Protein AF-A0A0R1RIC4-F1 (afdb_monomer_lite)

pLDDT: mean 88.85, std 14.65, range [32.56, 98.56]

Foldseek 3Di:
DDPPDDDPPPPQPDWDQDPNDTDSDPQLVVCCVQADVVAADPVQKDAQDKAWLADWDWDPPDPVDPTDIDDTDIDTARMFGADPVRATQAGEHEFCALDPVTDDPVNLVVQLSCCVVRVDGYWYWYDDDQKIFIAGGNDPQGAPRPDDPVVQVVCVVVVHDGTHHTDIGRYDPDRNCSSGND

Structure (mmCIF, N/CA/C/O backbone):
data_AF-A0A0R1RIC4-F1
#
_entry.id   AF-A0A0R1RIC4-F1
#
loop_
_atom_site.group_PDB
_atom_site.id
_atom_site.type_symbol
_atom_site.label_atom_id
_atom_site.label_alt_id
_atom_site.label_comp_id
_atom_site.label_asym_id
_atom_site.label_entity_id
_atom_site.label_seq_id
_atom_site.pdbx_PDB_ins_code
_atom_site.Cartn_x
_atom_site.Cartn_y
_atom_site.Cartn_z
_atom_site.occupancy
_atom_site.B_iso_or_equiv
_atom_site.auth_seq_id
_atom_site.auth_comp_id
_atom_site.auth_asym_id
_atom_site.auth_atom_id
_atom_site.pdbx_PDB_model_num
ATOM 1 N N . MET A 1 1 ? 22.381 38.570 -16.071 1.00 33.91 1 MET A N 1
ATOM 2 C CA . MET A 1 1 ? 20.910 38.448 -15.961 1.00 33.91 1 MET A CA 1
ATOM 3 C C . MET A 1 1 ? 20.593 37.028 -15.511 1.00 33.91 1 MET A C 1
ATOM 5 O O . MET A 1 1 ? 20.686 36.121 -16.323 1.00 33.91 1 MET A O 1
ATOM 9 N N . ASN A 1 2 ? 20.304 36.818 -14.223 1.00 32.56 2 ASN A N 1
ATOM 10 C CA . ASN A 1 2 ? 19.937 35.499 -13.695 1.00 32.56 2 ASN A CA 1
ATOM 11 C C . ASN A 1 2 ? 18.415 35.355 -13.725 1.00 32.56 2 ASN A C 1
ATOM 13 O O . ASN A 1 2 ? 17.723 35.937 -12.893 1.00 32.56 2 ASN A O 1
ATOM 17 N N . MET A 1 3 ? 17.896 34.587 -14.683 1.00 36.91 3 MET A N 1
ATOM 18 C CA . MET A 1 3 ? 16.514 34.113 -14.641 1.00 36.91 3 MET A CA 1
ATOM 19 C C . MET A 1 3 ? 16.456 32.864 -13.758 1.00 36.91 3 MET A C 1
ATOM 21 O O . MET A 1 3 ? 16.641 31.747 -14.232 1.00 36.91 3 MET A O 1
ATOM 25 N N . ASN A 1 4 ? 16.215 33.058 -12.460 1.00 40.06 4 ASN A N 1
ATOM 26 C CA . ASN A 1 4 ? 15.750 31.973 -11.601 1.00 40.06 4 ASN A CA 1
ATOM 27 C C . ASN A 1 4 ? 14.296 31.674 -11.976 1.00 40.06 4 ASN A C 1
ATOM 29 O O . ASN A 1 4 ? 13.373 32.363 -11.544 1.00 40.06 4 ASN A O 1
ATOM 33 N N . SER A 1 5 ? 14.104 30.652 -12.804 1.00 36.72 5 SER A N 1
ATOM 34 C CA . SER A 1 5 ? 12.801 30.027 -13.014 1.00 36.72 5 SER A CA 1
ATOM 35 C C . SER A 1 5 ? 12.224 29.603 -11.656 1.00 36.72 5 SER A C 1
ATOM 37 O O . SER A 1 5 ? 12.959 29.027 -10.849 1.00 36.72 5 SER A O 1
ATOM 39 N N . PRO A 1 6 ? 10.939 29.858 -11.362 1.00 38.34 6 PRO A N 1
ATOM 40 C CA . PRO A 1 6 ? 10.354 29.474 -10.087 1.00 38.34 6 PRO A CA 1
ATOM 41 C C . PRO A 1 6 ? 10.296 27.946 -9.995 1.00 38.34 6 PRO A C 1
ATOM 43 O O . PRO A 1 6 ? 9.499 27.290 -10.667 1.00 38.34 6 PRO A O 1
ATOM 46 N N . THR A 1 7 ? 11.169 27.371 -9.168 1.00 44.88 7 THR A N 1
ATOM 47 C CA . THR A 1 7 ? 11.115 25.962 -8.780 1.00 44.88 7 THR A CA 1
ATOM 48 C C . THR A 1 7 ? 9.741 25.696 -8.182 1.00 44.88 7 THR A C 1
ATOM 50 O O . THR A 1 7 ? 9.309 26.418 -7.282 1.00 44.88 7 THR A O 1
ATOM 53 N N . ALA A 1 8 ? 9.044 24.686 -8.707 1.00 39.78 8 ALA A N 1
ATOM 54 C CA . ALA A 1 8 ? 7.732 24.268 -8.236 1.00 39.78 8 ALA A CA 1
ATOM 55 C C . ALA A 1 8 ? 7.691 24.265 -6.700 1.00 39.78 8 ALA A C 1
ATOM 57 O O . ALA A 1 8 ? 8.491 23.578 -6.062 1.00 39.78 8 ALA A O 1
ATOM 58 N N . LEU A 1 9 ? 6.782 25.059 -6.119 1.00 36.66 9 LEU A N 1
ATOM 59 C CA . LEU A 1 9 ? 6.546 25.108 -4.679 1.00 36.66 9 LEU A CA 1
ATOM 60 C C . LEU A 1 9 ? 6.491 23.673 -4.134 1.00 36.66 9 LEU A C 1
ATOM 62 O O . LEU A 1 9 ? 5.644 22.881 -4.559 1.00 36.66 9 LEU A O 1
ATOM 66 N N . ASN A 1 10 ? 7.386 23.349 -3.200 1.00 41.88 10 ASN A N 1
ATOM 67 C CA . ASN A 1 10 ? 7.408 22.076 -2.489 1.00 41.88 10 ASN A CA 1
ATOM 68 C C . ASN A 1 10 ? 6.068 21.868 -1.763 1.00 41.88 10 ASN A C 1
ATOM 70 O O . ASN A 1 10 ? 5.906 22.242 -0.608 1.00 41.88 10 ASN A O 1
ATOM 74 N N . LYS A 1 11 ? 5.102 21.222 -2.422 1.00 44.56 11 LYS A N 1
ATOM 75 C CA . LYS A 1 11 ? 3.863 20.700 -1.819 1.00 44.56 11 LYS A CA 1
ATOM 76 C C . LYS A 1 11 ? 4.115 19.416 -1.008 1.00 44.56 11 LYS A C 1
ATOM 78 O O . LYS A 1 11 ? 3.240 18.560 -0.913 1.00 44.56 11 LYS A O 1
ATOM 83 N N . ARG A 1 12 ? 5.315 19.232 -0.454 1.00 56.72 12 ARG A N 1
ATOM 84 C CA . ARG A 1 12 ? 5.588 18.117 0.459 1.00 56.72 12 ARG A CA 1
ATOM 85 C C . ARG A 1 12 ? 5.196 18.570 1.857 1.00 56.72 12 ARG A C 1
ATOM 87 O O . ARG A 1 12 ? 5.715 19.569 2.346 1.00 56.72 12 ARG A O 1
ATOM 94 N N . GLY A 1 13 ? 4.226 17.877 2.453 1.00 64.88 13 GLY A N 1
ATOM 95 C CA . GLY A 1 13 ? 3.856 18.090 3.849 1.00 64.88 13 GLY A CA 1
ATOM 96 C C . GLY A 1 13 ? 5.070 17.920 4.763 1.00 64.88 13 GLY A C 1
ATOM 97 O O . GLY A 1 13 ? 6.078 17.324 4.379 1.00 64.88 13 GLY A O 1
ATOM 98 N N . LYS A 1 14 ? 4.989 18.470 5.976 1.00 81.88 14 LYS A N 1
ATOM 99 C CA . LYS A 1 14 ? 6.038 18.292 6.981 1.00 81.88 14 LYS A CA 1
ATOM 100 C C . LYS A 1 14 ? 6.159 16.799 7.301 1.00 81.88 14 LYS A C 1
ATOM 102 O O . LYS A 1 14 ? 5.193 16.210 7.782 1.00 81.88 14 LYS A O 1
ATOM 107 N N . LYS A 1 15 ? 7.333 16.220 7.041 1.00 88.81 15 LYS A N 1
ATOM 108 C CA . LYS A 1 15 ? 7.658 14.857 7.468 1.00 88.81 15 LYS A CA 1
ATOM 109 C C . LYS A 1 15 ? 7.553 14.741 8.984 1.00 88.81 15 LYS A C 1
ATOM 111 O O . LYS A 1 15 ? 7.879 15.685 9.709 1.00 88.81 15 LYS A O 1
ATOM 116 N N . ILE A 1 16 ? 7.095 13.590 9.453 1.00 93.94 16 ILE A N 1
ATOM 117 C CA . ILE A 1 16 ? 7.008 13.286 10.882 1.00 93.94 16 ILE A CA 1
ATOM 118 C C . ILE A 1 16 ? 8.144 12.322 11.208 1.00 93.94 16 ILE A C 1
ATOM 120 O O . ILE A 1 16 ? 8.315 11.331 10.510 1.00 93.94 16 ILE A O 1
ATOM 124 N N . HIS A 1 17 ? 8.907 12.597 12.262 1.00 94.31 17 HIS A N 1
ATOM 125 C CA . HIS A 1 17 ? 9.980 11.715 12.721 1.00 94.31 17 HIS A CA 1
ATOM 126 C C . HIS A 1 17 ? 9.501 10.964 13.962 1.00 94.31 17 HIS A C 1
ATOM 128 O O . HIS A 1 17 ? 9.254 11.579 15.002 1.00 94.31 17 HIS A O 1
ATOM 134 N N . LYS A 1 18 ? 9.317 9.644 13.853 1.00 94.69 18 LYS A N 1
ATOM 135 C CA . LYS A 1 18 ? 8.870 8.789 14.966 1.00 94.69 18 LYS A CA 1
ATOM 136 C C . LYS A 1 18 ? 9.295 7.343 14.725 1.00 94.69 18 LYS A C 1
ATOM 138 O O . LYS A 1 18 ? 9.351 6.916 13.579 1.00 94.69 18 LYS A O 1
ATOM 143 N N . TRP A 1 19 ? 9.581 6.594 15.793 1.00 90.62 19 TRP A N 1
ATOM 144 C CA . TRP A 1 19 ? 10.039 5.193 15.717 1.00 90.62 19 TRP A CA 1
ATOM 145 C C . TRP A 1 19 ? 11.327 4.994 14.903 1.00 90.62 19 TRP A C 1
ATOM 147 O O . TRP A 1 19 ? 11.528 3.947 14.300 1.00 90.62 19 TRP A O 1
ATOM 157 N N . GLY A 1 20 ? 12.192 6.013 14.865 1.00 90.81 20 GLY A N 1
ATOM 158 C CA . GLY A 1 20 ? 13.416 5.989 14.058 1.00 90.81 20 GLY A CA 1
ATOM 159 C C . GLY A 1 20 ? 13.179 6.069 12.546 1.00 90.81 20 GLY A C 1
ATOM 160 O O . GLY A 1 20 ? 14.118 5.832 11.797 1.00 90.81 20 GLY A O 1
ATOM 161 N N . GLN A 1 21 ? 11.958 6.400 12.108 1.00 90.94 21 GLN A N 1
ATOM 162 C CA . GLN A 1 21 ? 11.571 6.494 10.701 1.00 90.94 21 GLN A CA 1
ATOM 163 C C . GLN A 1 21 ? 10.999 7.874 10.349 1.00 90.94 21 GLN A C 1
ATOM 165 O O . GLN A 1 21 ? 10.464 8.593 11.205 1.00 90.94 21 GLN A O 1
ATOM 170 N N . ASP A 1 22 ? 11.097 8.205 9.062 1.00 93.50 22 ASP A N 1
ATOM 171 C CA . ASP A 1 22 ? 10.462 9.361 8.433 1.00 93.50 22 ASP A CA 1
ATOM 172 C C . ASP A 1 22 ? 9.115 8.955 7.844 1.00 93.50 22 ASP A C 1
ATOM 174 O O . ASP A 1 22 ? 9.071 8.136 6.937 1.00 93.50 22 ASP A O 1
ATOM 178 N N . TRP A 1 23 ? 8.034 9.585 8.286 1.00 94.19 23 TRP A N 1
ATOM 179 C CA . TRP A 1 23 ? 6.693 9.355 7.754 1.00 94.19 23 TRP A CA 1
ATOM 180 C C . TRP A 1 23 ? 6.309 10.483 6.799 1.00 94.19 23 TRP A C 1
ATOM 182 O O . TRP A 1 23 ? 6.435 11.666 7.149 1.00 94.19 23 TRP A O 1
ATOM 192 N N . ASP A 1 24 ? 5.795 10.136 5.618 1.00 88.81 24 ASP A N 1
ATOM 193 C CA . ASP A 1 24 ? 5.385 11.118 4.611 1.00 88.81 24 ASP A CA 1
ATOM 194 C C . ASP A 1 24 ? 4.028 11.754 4.959 1.00 88.81 24 ASP A C 1
ATOM 196 O O . ASP A 1 24 ? 3.690 12.839 4.469 1.00 88.81 24 ASP A O 1
ATOM 200 N N . SER A 1 25 ? 3.243 11.123 5.843 1.00 92.81 25 SER A N 1
ATOM 201 C CA . 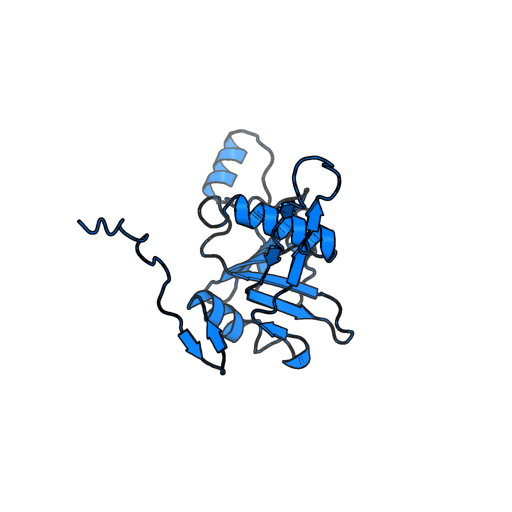SER A 1 25 ? 2.006 11.705 6.369 1.00 92.81 25 SER A CA 1
ATOM 202 C C . SER A 1 25 ? 1.591 11.172 7.745 1.00 92.81 25 SER A C 1
ATOM 204 O O . SER A 1 25 ? 1.933 10.061 8.140 1.00 92.81 25 SER A O 1
ATOM 206 N N . GLN A 1 26 ? 0.741 11.930 8.453 1.00 94.62 26 GLN A N 1
ATOM 207 C CA . GLN A 1 26 ? 0.119 11.460 9.700 1.00 94.62 26 GLN A CA 1
ATOM 208 C C . GLN A 1 26 ? -0.741 10.207 9.485 1.00 94.62 26 GLN A C 1
ATOM 210 O O . GLN A 1 26 ? -0.822 9.369 10.371 1.00 94.62 26 GLN A O 1
ATOM 215 N N . LYS A 1 27 ? -1.377 10.054 8.316 1.00 94.50 27 LYS A N 1
ATOM 216 C CA . LYS A 1 27 ? -2.212 8.877 8.024 1.00 94.50 27 LYS A CA 1
ATOM 217 C C . LYS A 1 27 ? -1.389 7.608 7.894 1.00 94.50 27 LYS A C 1
ATOM 219 O O . LYS A 1 27 ? -1.844 6.544 8.285 1.00 94.50 27 LYS A O 1
ATOM 224 N N . GLU A 1 28 ? -0.199 7.732 7.335 1.00 96.12 28 GLU A N 1
ATOM 225 C CA . GLU A 1 28 ? 0.737 6.629 7.216 1.00 96.12 28 GLU A CA 1
ATOM 226 C C . GLU A 1 28 ? 1.207 6.166 8.601 1.00 96.12 28 GLU A C 1
ATOM 228 O O . GLU A 1 28 ? 1.075 4.989 8.935 1.00 96.12 28 GLU A O 1
ATOM 233 N N . LEU A 1 29 ? 1.609 7.116 9.454 1.00 96.62 29 LEU A N 1
ATOM 234 C CA . LEU A 1 29 ? 1.936 6.841 10.852 1.00 96.62 29 LEU A CA 1
ATOM 235 C C . LEU A 1 29 ? 0.740 6.242 11.613 1.00 96.62 29 LEU A C 1
ATOM 237 O O . LEU A 1 29 ? 0.895 5.271 12.349 1.00 96.62 29 LEU A O 1
ATOM 241 N N . ASP A 1 30 ? -0.466 6.774 11.408 1.00 96.62 30 ASP A N 1
ATOM 242 C CA . ASP A 1 30 ? -1.690 6.241 12.009 1.00 96.62 30 ASP A CA 1
ATOM 243 C C . ASP A 1 30 ? -1.952 4.793 11.572 1.00 96.62 30 ASP A C 1
ATOM 245 O O . ASP A 1 30 ? -2.379 3.979 12.392 1.00 96.62 30 ASP A O 1
ATOM 249 N N . PHE A 1 31 ? -1.707 4.456 10.298 1.00 97.69 31 PHE A N 1
ATOM 250 C CA . PHE A 1 31 ? -1.863 3.087 9.807 1.00 97.69 31 PHE A CA 1
ATOM 251 C C . PHE A 1 31 ? -0.884 2.142 10.503 1.00 97.69 31 PHE A C 1
ATOM 253 O O . PHE A 1 31 ? -1.283 1.091 11.015 1.00 97.69 31 PHE A O 1
ATOM 260 N N . TYR A 1 32 ? 0.379 2.564 10.579 1.00 97.44 32 TYR A N 1
ATOM 261 C CA . TYR A 1 32 ? 1.426 1.834 11.272 1.00 97.44 32 TYR A CA 1
ATOM 262 C C . TYR A 1 32 ? 1.064 1.575 12.738 1.00 97.44 32 TYR A C 1
ATOM 264 O O . TYR A 1 32 ? 0.997 0.423 13.159 1.00 97.44 32 TYR A O 1
ATOM 272 N N . GLU A 1 33 ? 0.765 2.619 13.513 1.00 96.50 33 GLU A N 1
ATOM 273 C CA . GLU A 1 33 ? 0.560 2.504 14.963 1.00 96.50 33 GLU A CA 1
ATOM 274 C C . GLU A 1 33 ? -0.725 1.762 15.340 1.00 96.50 33 GLU A C 1
ATOM 276 O O . GLU A 1 33 ? -0.782 1.079 16.368 1.00 96.50 33 GLU A O 1
ATOM 281 N N . ARG A 1 34 ? -1.788 1.913 14.542 1.00 95.56 34 ARG A N 1
ATOM 282 C CA . ARG A 1 34 ? -3.102 1.353 14.882 1.00 95.56 34 ARG A CA 1
ATOM 283 C C . ARG A 1 34 ? -3.271 -0.081 14.402 1.00 95.56 34 ARG A C 1
ATOM 285 O O . ARG A 1 34 ? -3.908 -0.853 15.117 1.00 95.56 34 ARG A O 1
ATOM 292 N N . PHE A 1 35 ? -2.707 -0.431 13.246 1.00 96.62 35 PHE A N 1
ATOM 293 C CA . PHE A 1 35 ? -2.972 -1.715 12.593 1.00 96.62 35 PHE A CA 1
ATOM 294 C C . PHE A 1 35 ? -1.725 -2.591 12.475 1.00 96.62 35 PHE A C 1
ATOM 296 O O . PHE A 1 35 ? -1.779 -3.751 12.869 1.00 96.62 35 PHE A O 1
ATOM 303 N N . LEU A 1 36 ? -0.598 -2.056 11.996 1.00 97.12 36 LEU A N 1
ATOM 304 C CA . LEU A 1 36 ? 0.580 -2.881 11.699 1.00 97.12 36 LEU A CA 1
ATOM 305 C C . LEU A 1 36 ? 1.398 -3.210 12.951 1.00 97.12 36 LEU A C 1
ATOM 307 O O . LEU A 1 36 ? 1.587 -4.379 13.261 1.00 97.12 36 LEU A O 1
ATOM 311 N N . MET A 1 37 ? 1.817 -2.201 13.714 1.00 95.19 37 MET A N 1
ATOM 312 C CA . MET A 1 37 ? 2.713 -2.345 14.869 1.00 95.19 37 MET A CA 1
ATOM 313 C C . MET A 1 37 ? 2.158 -3.274 15.960 1.00 95.19 37 MET A C 1
ATOM 315 O O . MET A 1 37 ? 2.917 -3.913 16.681 1.00 95.19 37 MET A O 1
ATOM 319 N N . LYS A 1 38 ? 0.829 -3.345 16.098 1.00 91.19 38 LYS A N 1
ATOM 320 C CA . LYS A 1 38 ? 0.160 -4.172 17.114 1.00 91.19 38 LYS A CA 1
ATOM 321 C C . LYS A 1 38 ? -0.051 -5.620 16.684 1.00 91.19 38 LYS A C 1
ATOM 323 O O . LYS A 1 38 ? -0.299 -6.462 17.540 1.00 91.19 38 LYS A O 1
ATOM 328 N N . GLN A 1 39 ? -0.049 -5.884 15.380 1.00 94.25 39 GLN A N 1
ATOM 329 C CA . GLN A 1 39 ? -0.489 -7.164 14.827 1.00 94.25 39 GLN A CA 1
ATOM 330 C C . GLN A 1 39 ? 0.656 -7.902 14.137 1.00 94.25 39 GLN A C 1
ATOM 332 O O . GLN A 1 39 ? 0.753 -9.115 14.275 1.00 94.25 39 GLN A O 1
ATOM 337 N N . VAL A 1 40 ? 1.538 -7.189 13.436 1.00 96.62 40 VAL A N 1
ATOM 338 C CA . VAL A 1 40 ? 2.615 -7.755 12.619 1.00 96.62 40 VAL A CA 1
ATOM 339 C C . VAL A 1 40 ? 3.915 -7.801 13.418 1.00 96.62 40 VAL A C 1
ATOM 341 O O . VAL A 1 40 ? 4.315 -6.814 14.036 1.00 96.62 40 VAL A O 1
ATOM 344 N N . LYS A 1 41 ? 4.608 -8.945 13.380 1.00 96.06 41 LYS A N 1
ATOM 345 C CA . LYS A 1 41 ? 5.952 -9.083 13.960 1.00 96.06 41 LYS A CA 1
ATOM 346 C C . LYS A 1 41 ? 6.916 -8.105 13.263 1.00 96.06 41 LYS A C 1
ATOM 348 O O . LYS A 1 41 ? 6.889 -8.061 12.033 1.00 96.06 41 LYS A O 1
ATOM 353 N N . PRO A 1 42 ? 7.803 -7.395 13.986 1.00 95.06 42 PRO A N 1
ATOM 354 C CA . PRO A 1 42 ? 8.752 -6.457 13.376 1.00 95.06 42 PRO A CA 1
ATOM 355 C C . PRO A 1 42 ? 9.549 -7.049 12.204 1.00 95.06 42 PRO A C 1
ATOM 357 O O . PRO A 1 42 ? 9.653 -6.424 11.156 1.00 95.06 42 PRO A O 1
ATOM 360 N N . ASP A 1 43 ? 10.003 -8.299 12.324 1.00 96.69 43 ASP A N 1
ATOM 361 C CA . ASP A 1 43 ? 10.787 -8.986 11.285 1.00 96.69 43 ASP A CA 1
ATOM 362 C C . ASP A 1 43 ? 9.998 -9.297 10.003 1.00 96.69 43 ASP A C 1
ATOM 364 O O . ASP A 1 43 ? 10.582 -9.648 8.975 1.00 96.69 43 ASP A O 1
ATOM 368 N N . ASN A 1 44 ? 8.670 -9.216 10.061 1.00 98.12 44 ASN A N 1
ATOM 369 C CA . ASN A 1 44 ? 7.765 -9.455 8.941 1.00 98.12 44 ASN A CA 1
ATOM 370 C C . ASN A 1 44 ? 7.190 -8.147 8.380 1.00 98.12 44 ASN A C 1
ATOM 372 O O . ASN A 1 44 ? 6.321 -8.189 7.510 1.00 98.12 44 ASN A O 1
ATOM 376 N N . LEU A 1 45 ? 7.651 -6.992 8.865 1.00 98.06 45 LEU A N 1
ATOM 377 C CA . LEU A 1 45 ? 7.188 -5.686 8.427 1.00 98.06 45 LEU A CA 1
ATOM 378 C C . LEU A 1 45 ? 8.343 -4.886 7.831 1.00 98.06 45 LEU A C 1
ATOM 380 O O . LEU A 1 45 ? 9.294 -4.526 8.520 1.00 98.06 45 LEU A O 1
ATOM 384 N N . LEU A 1 46 ? 8.229 -4.554 6.549 1.00 98.00 46 LEU A N 1
ATOM 385 C CA . LEU A 1 46 ? 9.155 -3.646 5.885 1.00 98.00 46 LEU A CA 1
ATOM 386 C C . LEU A 1 46 ? 8.471 -2.296 5.678 1.00 98.00 46 LEU A C 1
ATOM 388 O O . LEU A 1 46 ? 7.408 -2.221 5.064 1.00 98.00 46 LEU A O 1
ATOM 392 N N . ILE A 1 47 ? 9.099 -1.236 6.178 1.00 97.62 47 ILE A N 1
ATOM 393 C CA . ILE A 1 47 ? 8.644 0.152 6.040 1.00 97.62 47 ILE A CA 1
ATOM 394 C C . ILE A 1 47 ? 9.531 0.815 4.985 1.00 97.62 47 ILE A C 1
ATOM 396 O O . ILE A 1 47 ? 10.755 0.707 5.067 1.00 97.62 47 ILE A O 1
ATOM 400 N N . HIS A 1 48 ? 8.926 1.442 3.974 1.00 96.69 48 HIS A N 1
ATOM 401 C CA . HIS A 1 48 ? 9.634 2.138 2.882 1.00 96.69 48 HIS A CA 1
ATOM 402 C C . HIS A 1 48 ? 10.739 1.335 2.187 1.00 96.69 48 HIS A C 1
ATOM 404 O O . HIS A 1 48 ? 11.730 1.892 1.700 1.00 96.69 48 HIS A O 1
ATOM 410 N N . HIS A 1 49 ? 10.582 0.017 2.088 1.00 97.31 49 HIS A N 1
ATOM 411 C CA . HIS A 1 49 ? 11.546 -0.799 1.361 1.00 97.31 49 HIS A CA 1
ATOM 412 C C . HIS A 1 49 ? 11.430 -0.558 -0.146 1.00 97.31 49 HIS A C 1
ATOM 414 O O . HIS A 1 49 ? 10.346 -0.636 -0.718 1.00 97.31 49 HIS A O 1
ATOM 420 N N . SER A 1 50 ? 12.552 -0.264 -0.807 1.00 97.31 50 SER A N 1
ATOM 421 C CA . SER A 1 50 ? 12.559 0.073 -2.232 1.00 97.31 50 SER A CA 1
ATOM 422 C C . SER A 1 50 ? 12.743 -1.160 -3.109 1.00 97.31 50 SER A C 1
ATOM 424 O O . SER A 1 50 ? 13.722 -1.890 -2.978 1.00 97.31 50 SER A O 1
ATOM 426 N N . TYR A 1 51 ? 11.842 -1.334 -4.071 1.00 97.69 51 TYR A N 1
ATOM 427 C CA . TYR A 1 51 ? 11.830 -2.447 -5.009 1.00 97.69 51 TYR A CA 1
ATOM 428 C C . TYR A 1 51 ? 12.152 -1.978 -6.435 1.00 97.69 51 TYR A C 1
ATOM 430 O O . TYR A 1 51 ? 11.503 -1.060 -6.951 1.00 97.69 51 TYR A O 1
ATOM 438 N N . PRO A 1 52 ? 13.133 -2.585 -7.125 1.00 96.75 52 PRO A N 1
ATOM 439 C CA . PRO A 1 52 ? 13.396 -2.283 -8.527 1.00 96.75 52 PRO A CA 1
ATOM 440 C C . PRO A 1 52 ? 12.256 -2.784 -9.416 1.00 96.75 52 PRO A C 1
ATOM 442 O O . PRO A 1 52 ? 11.971 -3.975 -9.463 1.00 96.75 52 PRO A O 1
ATOM 445 N N . LEU A 1 53 ? 11.649 -1.903 -10.207 1.00 95.81 53 LEU A N 1
ATOM 446 C CA . LEU A 1 53 ? 10.680 -2.278 -11.241 1.00 95.81 53 LEU A CA 1
ATOM 447 C C . LEU A 1 53 ? 11.378 -2.563 -12.572 1.00 95.81 53 LEU A C 1
ATOM 449 O O . LEU A 1 53 ? 11.144 -3.604 -13.181 1.00 95.81 53 LEU A O 1
ATOM 453 N N . CYS A 1 54 ? 12.289 -1.682 -12.976 1.00 92.75 54 CYS A N 1
ATOM 454 C CA . CYS A 1 54 ? 13.079 -1.784 -14.199 1.00 92.75 54 CYS A CA 1
ATOM 455 C C . CYS A 1 54 ? 14.533 -1.418 -13.899 1.00 92.75 54 CYS A C 1
ATOM 457 O O . CYS A 1 54 ? 14.791 -0.412 -13.230 1.00 92.75 54 CYS A O 1
ATOM 459 N N . ASP A 1 55 ? 15.467 -2.215 -14.406 1.00 90.25 55 ASP A N 1
ATOM 460 C CA . ASP A 1 55 ? 16.892 -1.932 -14.283 1.00 90.25 55 ASP A CA 1
ATOM 461 C C . ASP A 1 55 ? 17.330 -0.891 -15.317 1.00 90.25 55 ASP A C 1
ATOM 463 O O . ASP A 1 55 ? 16.619 -0.582 -16.273 1.00 90.25 55 ASP A O 1
ATOM 467 N N . LEU A 1 56 ? 18.508 -0.304 -15.110 1.00 89.44 56 LEU A N 1
ATOM 468 C CA . LEU A 1 56 ? 19.100 0.575 -16.112 1.00 89.44 56 LEU A CA 1
ATOM 469 C C . LEU A 1 56 ? 19.362 -0.248 -17.379 1.00 89.44 56 LEU A C 1
ATOM 471 O O . LEU A 1 56 ? 20.151 -1.190 -17.345 1.00 89.44 56 LEU A O 1
ATOM 475 N N . TYR A 1 57 ? 18.743 0.132 -18.492 1.00 86.56 57 TYR A N 1
ATOM 476 C CA . TYR A 1 57 ? 18.920 -0.561 -19.764 1.00 86.56 57 TYR A CA 1
ATOM 477 C C . TYR A 1 57 ? 19.704 0.310 -20.741 1.00 86.56 57 TYR A C 1
ATOM 479 O O . TYR A 1 57 ? 19.450 1.509 -20.855 1.00 86.56 57 TYR A O 1
ATOM 487 N N . GLN A 1 58 ? 20.667 -0.282 -21.443 1.00 85.25 58 GLN A N 1
ATOM 488 C CA . GLN A 1 58 ? 21.416 0.398 -22.497 1.00 85.25 58 GLN A CA 1
ATOM 489 C C . GLN A 1 58 ? 20.919 -0.105 -23.847 1.00 85.25 58 GLN A C 1
ATOM 491 O O . GLN A 1 58 ? 21.001 -1.295 -24.132 1.00 85.25 58 GLN A O 1
ATOM 496 N N . VAL A 1 59 ? 20.395 0.802 -24.668 1.00 82.00 59 VAL A N 1
ATOM 497 C CA . VAL A 1 59 ? 20.037 0.500 -26.053 1.00 82.00 59 VAL A CA 1
ATOM 498 C C . VAL A 1 59 ? 21.323 0.539 -26.870 1.00 82.00 59 VAL A C 1
ATOM 500 O O . VAL A 1 59 ? 21.954 1.589 -26.976 1.00 82.00 59 VAL A O 1
ATOM 503 N N . THR A 1 60 ? 21.715 -0.607 -27.419 1.00 78.19 60 THR A N 1
ATOM 504 C CA . THR A 1 60 ? 22.982 -0.796 -28.150 1.00 78.19 60 THR A CA 1
ATOM 505 C C . THR A 1 60 ? 22.786 -1.057 -29.644 1.00 78.19 60 THR A C 1
ATOM 507 O O . THR A 1 60 ? 23.739 -1.390 -30.336 1.00 78.19 60 THR A O 1
ATOM 510 N N . ASN A 1 61 ? 21.553 -0.946 -30.144 1.00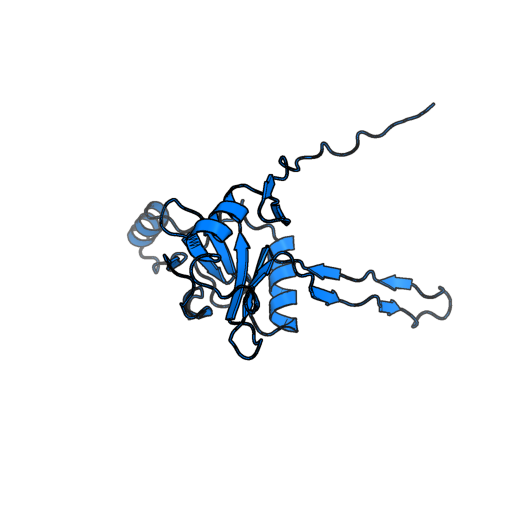 72.31 61 ASN A N 1
ATOM 511 C CA . ASN A 1 61 ? 21.187 -1.397 -31.491 1.00 72.31 61 ASN A CA 1
ATOM 512 C C . ASN A 1 61 ? 21.363 -0.326 -32.583 1.00 72.31 61 ASN A C 1
ATOM 514 O O . ASN A 1 61 ? 20.973 -0.567 -33.721 1.00 72.31 61 ASN A O 1
ATOM 518 N N . ASP A 1 62 ? 21.917 0.842 -32.253 1.00 66.69 62 ASP A N 1
ATOM 519 C CA . ASP A 1 62 ? 22.193 1.907 -33.218 1.00 66.69 62 ASP A CA 1
ATOM 520 C C . ASP A 1 62 ? 23.715 2.005 -33.455 1.00 66.69 62 ASP A C 1
ATOM 522 O O . ASP A 1 62 ? 24.453 2.336 -32.527 1.00 66.69 62 ASP A O 1
ATOM 526 N N . PRO A 1 63 ? 24.216 1.676 -34.660 1.00 66.19 63 PRO A N 1
ATOM 527 C CA . PRO A 1 63 ? 25.643 1.754 -34.975 1.00 66.19 63 PRO A CA 1
ATOM 528 C C . PRO A 1 63 ? 26.148 3.189 -35.216 1.00 66.19 63 PRO A C 1
ATOM 530 O O . PRO A 1 63 ? 27.354 3.385 -35.349 1.00 66.19 63 PRO A O 1
ATOM 533 N N . VAL A 1 64 ? 25.260 4.187 -35.294 1.00 70.44 64 VAL A N 1
ATOM 534 C CA . VAL A 1 64 ? 25.586 5.596 -35.579 1.00 70.44 64 VAL A CA 1
ATOM 535 C C . VAL A 1 64 ? 25.519 6.444 -34.309 1.00 70.44 64 VAL A C 1
ATOM 537 O O . VAL A 1 64 ? 26.358 7.319 -34.091 1.00 70.44 64 VAL A O 1
ATOM 540 N N . MET A 1 65 ? 24.536 6.181 -33.453 1.00 63.53 65 MET A N 1
ATOM 541 C CA . MET A 1 65 ? 24.341 6.875 -32.183 1.00 63.53 65 MET A CA 1
ATOM 542 C C . MET A 1 65 ? 24.892 6.003 -31.050 1.00 63.53 65 MET A C 1
ATOM 544 O O . MET A 1 65 ? 24.448 4.877 -30.859 1.00 63.53 65 MET A O 1
ATOM 548 N N . GLY A 1 66 ? 25.860 6.514 -30.279 1.00 69.88 66 GLY A N 1
ATOM 549 C CA . GLY A 1 66 ? 26.398 5.808 -29.109 1.00 69.88 66 GLY A CA 1
ATOM 550 C C . GLY A 1 66 ? 25.308 5.352 -28.114 1.00 69.88 66 GLY A C 1
ATOM 551 O O . GLY A 1 66 ? 24.161 5.793 -28.193 1.00 69.88 66 GLY A O 1
ATOM 552 N N . PRO A 1 67 ? 25.639 4.487 -27.139 1.00 77.00 67 PRO A N 1
ATOM 553 C CA . PRO A 1 67 ? 24.644 3.801 -26.315 1.00 77.00 67 PRO A CA 1
ATOM 554 C C . PRO A 1 67 ? 23.714 4.773 -25.571 1.00 77.00 67 PRO A C 1
ATOM 556 O O . PRO A 1 67 ? 24.157 5.586 -24.754 1.00 77.00 67 PRO A O 1
ATOM 559 N N . ILE A 1 68 ? 22.402 4.647 -25.802 1.00 83.38 68 ILE A N 1
ATOM 560 C CA . ILE A 1 68 ? 21.372 5.435 -25.111 1.00 83.38 68 ILE A CA 1
ATOM 561 C C . ILE A 1 68 ? 20.949 4.697 -23.839 1.00 83.38 68 ILE A C 1
ATOM 563 O O . ILE A 1 68 ? 20.549 3.533 -23.878 1.00 83.38 68 ILE A O 1
ATOM 567 N N . LYS A 1 69 ? 21.000 5.379 -22.689 1.00 85.94 69 LYS A N 1
ATOM 568 C CA . LYS A 1 69 ? 20.614 4.807 -21.390 1.00 85.94 69 LYS A CA 1
ATOM 569 C C . LYS A 1 69 ? 19.148 5.096 -21.068 1.00 85.94 69 LYS A C 1
ATOM 571 O O . LYS A 1 69 ? 18.768 6.249 -20.867 1.00 85.94 69 LYS A O 1
ATOM 576 N N . ILE A 1 70 ? 18.347 4.047 -20.922 1.00 87.19 70 ILE A N 1
ATOM 577 C CA . ILE A 1 70 ? 17.010 4.101 -20.326 1.00 87.19 70 ILE A CA 1
ATOM 578 C C . ILE A 1 70 ? 17.164 4.015 -18.806 1.00 87.19 70 ILE A C 1
ATOM 580 O O . ILE A 1 70 ? 17.779 3.085 -18.282 1.00 87.19 70 ILE A O 1
ATOM 584 N N . ARG A 1 71 ? 16.624 5.008 -18.090 1.00 89.19 71 ARG A N 1
ATOM 585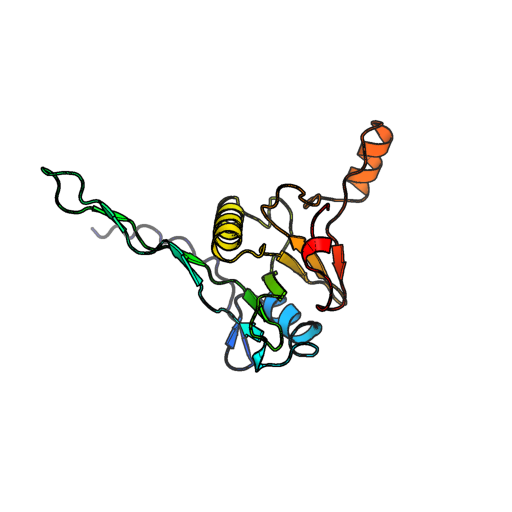 C CA . ARG A 1 71 ? 16.744 5.104 -16.628 1.00 89.19 71 ARG A CA 1
ATOM 586 C C . ARG A 1 71 ? 16.056 3.935 -15.924 1.00 89.19 71 ARG A C 1
ATOM 588 O O . ARG A 1 71 ? 14.945 3.556 -16.282 1.00 89.19 71 ARG A O 1
ATOM 595 N N . SER A 1 72 ? 16.694 3.449 -14.860 1.00 92.88 72 SER A N 1
ATOM 596 C CA . SER A 1 72 ? 16.074 2.512 -13.926 1.00 92.88 72 SER A CA 1
ATOM 597 C C . SER A 1 72 ? 14.839 3.129 -13.272 1.00 92.88 72 SER A C 1
ATOM 599 O O . SER A 1 72 ? 14.805 4.333 -13.002 1.00 92.88 72 SER A O 1
ATOM 601 N N . TRP A 1 73 ? 13.879 2.288 -12.915 1.00 94.06 73 TRP A N 1
ATOM 602 C CA . TRP A 1 73 ? 12.679 2.682 -12.192 1.00 94.06 73 TRP A CA 1
ATOM 603 C C . TRP A 1 73 ? 12.517 1.814 -10.950 1.00 94.06 73 TRP A C 1
ATOM 605 O O . TRP A 1 73 ? 12.549 0.588 -11.035 1.00 94.06 73 TRP A O 1
ATOM 615 N N . LYS A 1 74 ? 12.348 2.453 -9.793 1.00 96.75 74 LYS A N 1
ATOM 616 C CA . LYS A 1 74 ? 12.068 1.804 -8.511 1.00 96.75 74 LYS A CA 1
ATOM 617 C C . LYS A 1 74 ? 10.711 2.256 -7.985 1.00 96.75 74 LYS A C 1
ATOM 619 O O . LYS A 1 74 ? 10.258 3.355 -8.306 1.00 96.75 74 LYS A O 1
ATOM 624 N N . TYR A 1 75 ? 10.103 1.419 -7.159 1.00 97.44 75 TYR A N 1
ATOM 625 C CA . TYR A 1 75 ? 8.909 1.737 -6.394 1.00 97.44 75 TYR A CA 1
ATOM 626 C C . TYR A 1 75 ? 9.151 1.436 -4.921 1.00 97.44 75 TYR A C 1
ATOM 628 O O . TYR A 1 75 ? 9.715 0.402 -4.580 1.00 97.44 75 TYR A O 1
ATOM 636 N N . THR A 1 76 ? 8.722 2.352 -4.065 1.00 97.81 76 THR A N 1
ATOM 637 C CA . THR A 1 76 ? 8.789 2.211 -2.617 1.00 97.81 76 THR A CA 1
ATOM 638 C C . THR A 1 76 ? 7.354 2.281 -2.100 1.00 97.81 76 THR A C 1
ATOM 640 O O . THR A 1 76 ? 6.806 3.384 -2.081 1.00 97.81 76 THR A O 1
ATOM 643 N N . PRO A 1 77 ? 6.709 1.144 -1.784 1.00 97.62 77 PRO A N 1
ATOM 644 C CA . PRO A 1 77 ? 5.448 1.155 -1.051 1.00 97.62 77 PRO A CA 1
ATOM 645 C C . PRO A 1 77 ? 5.656 1.702 0.365 1.00 97.62 77 PRO A C 1
ATOM 647 O O . PRO A 1 77 ? 6.778 1.693 0.880 1.00 97.62 77 PRO A O 1
ATOM 650 N N . ASP A 1 78 ? 4.566 2.119 1.006 1.00 97.75 78 ASP A N 1
ATOM 651 C CA . ASP A 1 78 ? 4.616 2.575 2.398 1.00 97.75 78 ASP A CA 1
ATOM 652 C C . ASP A 1 78 ? 4.942 1.396 3.322 1.00 97.75 78 ASP A C 1
ATOM 654 O O . ASP A 1 78 ? 5.844 1.480 4.158 1.00 97.75 78 ASP A O 1
ATOM 658 N N . PHE A 1 79 ? 4.271 0.255 3.105 1.00 98.50 79 PHE A N 1
ATOM 659 C CA . PHE A 1 79 ? 4.479 -0.952 3.904 1.00 98.50 79 PHE A CA 1
ATOM 660 C C . PHE A 1 79 ? 4.429 -2.234 3.082 1.00 98.50 79 PHE A C 1
ATOM 662 O O . PHE A 1 79 ? 3.626 -2.380 2.159 1.00 98.50 79 PHE A O 1
ATOM 669 N N . VAL A 1 80 ? 5.221 -3.213 3.503 1.00 98.56 80 VAL A N 1
ATOM 670 C CA . VAL A 1 80 ? 5.119 -4.605 3.065 1.00 98.56 80 VAL A CA 1
ATOM 671 C C . VAL A 1 80 ? 4.995 -5.500 4.286 1.00 98.56 80 VAL A C 1
ATOM 673 O O . VAL A 1 80 ? 5.822 -5.432 5.193 1.00 98.56 80 VAL A O 1
ATOM 676 N N . VAL A 1 81 ? 3.974 -6.353 4.284 1.00 98.44 81 VAL A N 1
ATOM 677 C CA . VAL A 1 81 ? 3.778 -7.402 5.286 1.00 98.44 81 VAL A CA 1
ATOM 678 C C . VAL A 1 81 ? 4.157 -8.737 4.665 1.00 98.44 81 VAL A C 1
ATOM 680 O O . VAL A 1 81 ? 3.675 -9.088 3.583 1.00 98.44 81 VAL A O 1
ATOM 683 N N . LEU A 1 82 ? 5.012 -9.473 5.361 1.00 98.12 82 LEU A N 1
ATOM 684 C CA . LEU A 1 82 ? 5.500 -10.785 4.970 1.00 98.12 82 LEU A CA 1
ATOM 685 C C . LEU A 1 82 ? 4.927 -11.879 5.878 1.00 98.12 82 LEU A C 1
ATOM 687 O O . LEU A 1 82 ? 4.544 -11.620 7.020 1.00 98.12 82 LEU A O 1
ATOM 691 N N . ASP A 1 83 ? 4.891 -13.111 5.381 1.00 96.44 83 ASP A N 1
ATOM 692 C CA . ASP A 1 83 ? 4.683 -14.283 6.229 1.00 96.44 83 ASP A CA 1
ATOM 693 C C . ASP A 1 83 ? 5.978 -14.662 6.975 1.00 96.44 83 ASP A C 1
ATOM 695 O O . ASP A 1 83 ? 7.045 -14.068 6.784 1.00 96.44 83 ASP A O 1
ATOM 699 N N . ASP A 1 84 ? 5.894 -15.680 7.835 1.00 96.19 84 ASP A N 1
ATOM 700 C CA . ASP A 1 84 ? 7.056 -16.193 8.571 1.00 96.19 84 ASP A CA 1
ATOM 701 C C . ASP A 1 84 ? 8.130 -16.816 7.644 1.00 96.19 84 ASP A C 1
ATOM 703 O O . ASP A 1 84 ? 9.283 -16.954 8.052 1.00 96.19 84 ASP A O 1
ATOM 707 N N . PHE A 1 85 ? 7.792 -17.119 6.384 1.00 96.81 85 PHE A N 1
ATOM 708 C CA . PHE A 1 85 ? 8.698 -17.624 5.344 1.00 96.81 85 PHE A CA 1
ATOM 709 C C . PHE A 1 85 ? 9.234 -16.526 4.410 1.00 96.81 85 PHE A C 1
ATOM 711 O O . PHE A 1 85 ? 9.949 -16.824 3.455 1.00 96.81 85 PHE A O 1
ATOM 718 N N . LYS A 1 86 ? 8.938 -15.253 4.699 1.00 96.19 86 LYS A N 1
ATOM 719 C CA . LYS A 1 86 ? 9.337 -14.071 3.918 1.00 96.19 86 LYS A CA 1
ATOM 720 C C . LYS A 1 86 ? 8.697 -13.964 2.530 1.00 96.19 86 LYS A C 1
ATOM 722 O O . LYS A 1 86 ? 9.208 -13.242 1.673 1.00 96.19 86 LYS A O 1
ATOM 727 N N . HIS A 1 87 ? 7.548 -14.597 2.314 1.00 96.75 87 HIS A N 1
ATOM 728 C CA . HIS A 1 87 ? 6.702 -14.322 1.155 1.00 96.75 87 HIS A CA 1
ATOM 729 C C . HIS A 1 87 ? 5.797 -13.117 1.401 1.00 96.75 87 HIS A C 1
ATOM 731 O O . HIS A 1 87 ? 5.412 -12.824 2.532 1.00 96.75 87 HIS A O 1
ATOM 737 N N . PHE A 1 88 ? 5.418 -12.431 0.324 1.00 97.56 88 PHE A N 1
ATOM 738 C CA . PHE A 1 88 ? 4.480 -11.316 0.391 1.00 97.56 88 PHE A CA 1
ATOM 739 C C . PHE A 1 88 ? 3.089 -11.772 0.850 1.00 97.56 88 PHE A C 1
ATOM 741 O O . PHE A 1 88 ? 2.464 -12.608 0.198 1.00 97.56 88 PHE A O 1
ATOM 748 N N . LEU A 1 89 ? 2.581 -11.157 1.920 1.00 97.31 89 LEU A N 1
ATOM 749 C CA . LEU A 1 89 ? 1.174 -11.248 2.320 1.00 97.31 89 LEU A CA 1
ATOM 750 C C . LEU A 1 89 ? 0.385 -10.029 1.857 1.00 97.31 89 LEU A C 1
ATOM 752 O O . LEU A 1 89 ? -0.685 -10.184 1.273 1.00 97.31 89 LEU A O 1
ATOM 756 N N . HIS A 1 90 ? 0.935 -8.835 2.088 1.00 98.31 90 HIS A N 1
ATOM 757 C CA . HIS A 1 90 ? 0.310 -7.568 1.720 1.00 98.31 90 HIS A CA 1
ATOM 758 C C . HIS A 1 90 ? 1.348 -6.535 1.299 1.00 98.31 90 HIS A C 1
ATOM 760 O O . HIS A 1 90 ? 2.457 -6.490 1.836 1.00 98.31 90 HIS A O 1
ATOM 766 N N . VAL A 1 91 ? 0.958 -5.658 0.376 1.00 98.50 91 VAL A N 1
ATOM 767 C CA . VAL A 1 91 ? 1.738 -4.478 -0.008 1.00 98.50 91 VAL A CA 1
ATOM 768 C C . VAL A 1 91 ? 0.812 -3.279 0.042 1.00 98.50 91 VAL A C 1
ATOM 770 O O . VAL A 1 91 ? -0.107 -3.171 -0.766 1.00 98.50 91 VAL A O 1
ATOM 773 N N . TYR A 1 92 ? 1.048 -2.389 0.998 1.00 98.44 92 TYR A N 1
ATOM 774 C CA . TYR A 1 92 ? 0.164 -1.276 1.304 1.00 98.44 92 TYR A CA 1
ATOM 775 C C . TYR A 1 92 ? 0.721 0.055 0.830 1.00 98.44 92 TYR A C 1
ATOM 777 O O . TYR A 1 92 ? 1.908 0.351 0.975 1.00 98.44 92 TYR A O 1
ATOM 785 N N . ASP A 1 93 ? -0.188 0.884 0.329 1.00 97.56 93 ASP A N 1
ATOM 786 C CA . ASP A 1 93 ? 0.083 2.265 -0.040 1.00 97.56 93 ASP A CA 1
ATOM 787 C C . ASP A 1 93 ? -1.068 3.155 0.467 1.00 97.56 93 ASP A C 1
ATOM 789 O O . ASP A 1 93 ? -2.234 3.015 0.074 1.00 97.56 93 ASP A O 1
ATOM 793 N N . VAL A 1 94 ? -0.759 4.026 1.425 1.00 96.69 94 VAL A N 1
ATOM 794 C CA . VAL A 1 94 ? -1.706 4.836 2.186 1.00 96.69 94 VAL A CA 1
ATOM 795 C C . VAL A 1 94 ? -2.071 6.085 1.399 1.00 96.69 94 VAL A C 1
ATOM 797 O O . VAL A 1 94 ? -1.255 6.942 1.062 1.00 96.69 94 VAL A O 1
ATOM 800 N N . LYS A 1 95 ? -3.369 6.238 1.145 1.00 94.12 95 LYS A N 1
ATOM 801 C CA . LYS A 1 95 ? -3.944 7.341 0.384 1.00 94.12 95 LYS A CA 1
ATOM 802 C C . LYS A 1 95 ? -4.958 8.132 1.196 1.00 94.12 95 LYS A C 1
ATOM 804 O O . LYS A 1 95 ? -5.585 7.676 2.150 1.00 94.12 95 LYS A O 1
ATOM 809 N N . ASN A 1 96 ? -5.174 9.367 0.750 1.00 91.44 96 ASN A N 1
ATOM 810 C CA . ASN A 1 96 ? -6.245 10.210 1.275 1.00 91.44 96 ASN A CA 1
ATOM 811 C C . ASN A 1 96 ? -7.633 9.753 0.810 1.00 91.44 96 ASN A C 1
ATOM 813 O O . ASN A 1 96 ? -8.607 9.912 1.542 1.00 91.44 96 ASN A O 1
ATOM 817 N N . SER A 1 97 ? -7.713 9.207 -0.402 1.00 91.38 97 SER A N 1
ATOM 818 C CA . SER A 1 97 ? -8.905 8.597 -0.984 1.00 91.38 97 SER A CA 1
ATOM 819 C C . SER A 1 97 ? -8.477 7.518 -1.983 1.00 91.38 97 SER A C 1
ATOM 821 O O . SER A 1 97 ? -7.354 7.561 -2.478 1.00 91.38 97 SER A O 1
ATOM 823 N N . LEU A 1 98 ? -9.353 6.560 -2.287 1.00 90.38 98 LEU A N 1
ATOM 824 C CA . LEU A 1 98 ? -9.105 5.566 -3.345 1.00 90.38 98 LEU A CA 1
ATOM 825 C C . LEU A 1 98 ? -9.590 6.039 -4.718 1.00 90.38 98 LEU A C 1
ATOM 827 O O . LEU A 1 98 ? -9.265 5.438 -5.735 1.00 90.38 98 LEU A O 1
ATOM 831 N N . GLY A 1 99 ? -10.377 7.110 -4.740 1.00 83.88 99 GLY A N 1
ATOM 832 C CA . GLY A 1 99 ? -10.963 7.648 -5.950 1.00 83.88 99 GLY A CA 1
ATOM 833 C C . GLY A 1 99 ? -9.962 8.298 -6.897 1.00 83.88 99 GLY A C 1
ATOM 834 O O . GLY A 1 99 ? -8.760 8.379 -6.627 1.00 83.88 99 GLY A O 1
ATOM 835 N N . VAL A 1 100 ? -10.484 8.852 -7.990 1.00 74.25 100 VAL A N 1
ATOM 836 C CA . VAL A 1 100 ? -9.693 9.542 -9.030 1.00 74.25 100 VAL A CA 1
ATOM 837 C C . VAL A 1 100 ? -8.779 10.653 -8.494 1.00 74.25 100 VAL A C 1
ATOM 839 O O . VAL A 1 100 ? -7.720 10.903 -9.060 1.00 74.25 100 VAL A O 1
ATOM 842 N N . TYR A 1 101 ? -9.143 11.291 -7.379 1.00 74.12 101 TYR A N 1
ATOM 843 C CA . TYR A 1 101 ? -8.341 12.349 -6.752 1.00 74.12 101 TYR A CA 1
ATOM 844 C C . TYR A 1 101 ? -7.229 11.830 -5.830 1.00 74.12 101 TYR A C 1
ATOM 846 O O . TYR A 1 101 ? -6.336 12.590 -5.464 1.00 74.12 101 TYR A O 1
ATOM 854 N N . GLY A 1 102 ? -7.282 10.561 -5.421 1.00 77.19 102 GLY A N 1
ATOM 855 C CA . GLY A 1 102 ? -6.285 9.950 -4.540 1.00 77.19 102 GLY A CA 1
ATOM 856 C C . GLY A 1 102 ? -5.300 9.022 -5.250 1.00 77.19 102 GLY A C 1
ATOM 857 O O . GLY A 1 102 ? -4.197 8.807 -4.746 1.00 77.19 102 GLY A O 1
ATOM 858 N N . LEU A 1 103 ? -5.660 8.514 -6.433 1.00 85.69 103 LEU A N 1
ATOM 859 C CA . LEU A 1 103 ? -4.828 7.620 -7.237 1.00 85.69 103 LEU A CA 1
ATOM 860 C C . LEU A 1 103 ? -4.615 8.174 -8.647 1.00 85.69 103 LEU A C 1
ATOM 862 O O . LEU A 1 103 ? -5.480 8.051 -9.514 1.00 85.69 103 LEU A O 1
ATOM 866 N N . SER A 1 104 ? -3.424 8.728 -8.881 1.00 88.12 104 SER A N 1
ATOM 867 C CA . SER A 1 104 ? -2.993 9.159 -10.213 1.00 88.12 104 SER A CA 1
ATOM 868 C C . SER A 1 104 ? -2.808 7.967 -11.160 1.00 88.12 104 SER A C 1
ATOM 870 O O . SER A 1 104 ? -2.528 6.844 -10.732 1.00 88.12 104 SER A O 1
ATOM 872 N N . GLU A 1 105 ? -2.902 8.214 -12.468 1.00 88.88 105 GLU A N 1
ATOM 873 C CA . GLU A 1 105 ? -2.613 7.192 -13.485 1.00 88.88 105 GLU A CA 1
ATOM 874 C C . GLU A 1 105 ? -1.169 6.679 -13.397 1.00 88.88 105 GLU A C 1
ATOM 876 O O . GLU A 1 105 ? -0.924 5.487 -13.576 1.00 88.88 105 GLU A O 1
ATOM 881 N N . ALA A 1 106 ? -0.224 7.549 -13.021 1.00 90.19 106 ALA A N 1
ATOM 882 C CA . ALA A 1 106 ? 1.157 7.155 -12.760 1.00 90.19 106 ALA A CA 1
ATOM 883 C C . ALA A 1 106 ? 1.243 6.125 -11.621 1.00 90.19 106 ALA A C 1
ATOM 885 O O . ALA A 1 106 ? 1.880 5.092 -11.796 1.00 90.19 106 ALA A O 1
ATOM 886 N N . ASN A 1 107 ? 0.541 6.342 -10.499 1.00 91.19 107 ASN A N 1
ATOM 887 C CA . ASN A 1 107 ? 0.506 5.377 -9.393 1.00 91.19 107 ASN A CA 1
ATOM 888 C C . ASN A 1 107 ? -0.076 4.037 -9.850 1.00 91.19 107 ASN A C 1
ATOM 890 O O . ASN A 1 107 ? 0.508 2.990 -9.588 1.00 91.19 107 ASN A O 1
ATOM 894 N N . LYS A 1 108 ? -1.194 4.059 -10.589 1.00 93.25 108 LYS A N 1
ATOM 895 C CA . LYS A 1 108 ? -1.823 2.835 -11.111 1.00 93.25 108 LYS A CA 1
ATOM 896 C C . LYS A 1 108 ? -0.875 2.053 -12.021 1.00 93.25 108 LYS A C 1
ATOM 898 O O . LYS A 1 108 ? -0.854 0.827 -11.954 1.00 93.25 108 LYS A O 1
ATOM 903 N N . LEU A 1 109 ? -0.095 2.736 -12.861 1.00 94.50 109 LEU A N 1
ATOM 904 C CA . LEU A 1 109 ? 0.905 2.092 -13.712 1.00 94.50 109 LEU A CA 1
ATOM 905 C C . LEU A 1 109 ? 2.041 1.478 -12.882 1.00 94.50 109 LEU A C 1
ATOM 907 O O . LEU A 1 109 ? 2.385 0.319 -13.105 1.00 94.50 109 LEU A O 1
ATOM 911 N N . THR A 1 110 ? 2.575 2.215 -11.904 1.00 95.81 110 THR A N 1
ATOM 912 C CA . THR A 1 110 ? 3.597 1.716 -10.969 1.00 95.81 110 THR A CA 1
ATOM 913 C C . THR A 1 110 ? 3.119 0.457 -10.251 1.00 95.81 110 THR A C 1
ATOM 915 O O . THR A 1 110 ? 3.820 -0.551 -10.239 1.00 95.81 110 THR A O 1
ATOM 918 N N . PHE A 1 111 ? 1.897 0.481 -9.715 1.00 96.62 111 PHE A N 1
ATOM 919 C CA . PHE A 1 111 ? 1.311 -0.641 -8.982 1.00 96.62 111 PHE A CA 1
ATOM 920 C C . PHE A 1 111 ? 1.106 -1.863 -9.879 1.00 96.62 111 PHE A C 1
ATOM 922 O O . PHE A 1 111 ? 1.415 -2.980 -9.473 1.00 96.62 111 PHE A O 1
ATOM 929 N N . LYS A 1 112 ? 0.667 -1.664 -11.130 1.00 95.69 112 LYS A N 1
ATOM 930 C CA . LYS A 1 112 ? 0.574 -2.746 -12.125 1.00 95.69 112 LYS A CA 1
ATOM 931 C C . LYS A 1 112 ? 1.935 -3.358 -12.442 1.00 95.69 112 LYS A C 1
ATOM 933 O O . LYS A 1 112 ? 2.041 -4.577 -12.535 1.00 95.69 112 LYS A O 1
ATOM 938 N N . MET A 1 113 ? 2.967 -2.532 -12.616 1.00 96.19 113 MET A N 1
ATOM 939 C CA . MET A 1 113 ? 4.323 -3.017 -12.885 1.00 96.19 113 MET A CA 1
ATOM 940 C C . MET A 1 113 ? 4.893 -3.783 -11.693 1.00 96.19 113 MET A C 1
ATOM 942 O O . MET A 1 113 ? 5.472 -4.852 -11.883 1.00 96.19 113 MET A O 1
ATOM 946 N N . PHE A 1 114 ? 4.673 -3.283 -10.475 1.00 97.81 114 PHE A N 1
ATOM 947 C CA . PHE A 1 114 ? 5.033 -3.992 -9.252 1.00 97.81 114 PHE A CA 1
ATOM 948 C C . PHE A 1 114 ? 4.334 -5.352 -9.183 1.00 97.81 114 PHE A C 1
ATOM 950 O O . PHE A 1 114 ? 5.002 -6.376 -9.073 1.00 97.81 114 PHE A O 1
ATOM 957 N N . ALA A 1 115 ? 3.011 -5.381 -9.359 1.00 96.62 115 ALA A N 1
ATOM 958 C CA . ALA A 1 115 ? 2.232 -6.614 -9.315 1.00 96.62 115 ALA A CA 1
ATOM 959 C C . ALA A 1 115 ? 2.674 -7.633 -10.368 1.00 96.62 115 ALA A C 1
ATOM 961 O O . ALA A 1 115 ? 2.782 -8.822 -10.080 1.00 96.62 115 ALA A O 1
ATOM 962 N N . ARG A 1 116 ? 2.993 -7.168 -11.581 1.00 95.94 116 ARG A N 1
ATOM 963 C CA . ARG A 1 116 ? 3.515 -8.022 -12.652 1.00 95.94 116 ARG A CA 1
ATOM 9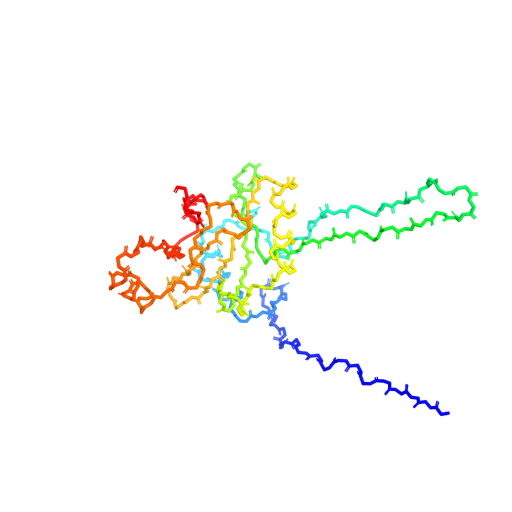64 C C . ARG A 1 116 ? 4.872 -8.634 -12.300 1.00 95.94 116 ARG A C 1
ATOM 966 O O . ARG A 1 116 ? 5.115 -9.776 -12.671 1.00 95.94 116 ARG A O 1
ATOM 973 N N . LYS A 1 117 ? 5.756 -7.879 -11.642 1.00 96.94 117 LYS A N 1
ATOM 974 C CA . LYS A 1 117 ? 7.117 -8.329 -11.316 1.00 96.94 117 LYS A CA 1
ATOM 975 C C . LYS A 1 117 ? 7.172 -9.206 -10.063 1.00 96.94 117 LYS A C 1
ATOM 977 O O . LYS A 1 117 ? 7.922 -10.173 -10.051 1.00 96.94 117 LYS A O 1
ATOM 982 N N . TYR A 1 118 ? 6.391 -8.873 -9.037 1.00 97.06 118 TYR A N 1
ATOM 983 C CA . TYR A 1 118 ? 6.455 -9.502 -7.712 1.00 97.06 118 TYR A CA 1
ATOM 984 C C . TYR A 1 118 ? 5.282 -10.441 -7.401 1.00 97.06 118 TYR A C 1
ATOM 986 O O . TYR A 1 118 ? 5.285 -11.095 -6.365 1.00 97.06 118 TYR A O 1
ATOM 994 N N . GLY A 1 119 ? 4.282 -10.536 -8.282 1.00 95.50 119 GLY A N 1
ATOM 995 C CA . GLY A 1 119 ? 3.188 -11.504 -8.161 1.00 95.50 119 GLY A CA 1
ATOM 996 C C . GLY A 1 119 ? 2.100 -11.150 -7.141 1.00 95.50 119 GLY A C 1
ATOM 997 O O . GLY A 1 119 ? 1.213 -11.967 -6.909 1.00 95.50 119 GLY A O 1
ATOM 998 N N . ILE A 1 120 ? 2.126 -9.946 -6.559 1.00 96.69 120 ILE A N 1
ATOM 999 C CA . ILE A 1 120 ? 1.135 -9.474 -5.581 1.00 96.69 120 ILE A CA 1
ATOM 1000 C C . ILE A 1 120 ? 0.665 -8.047 -5.913 1.00 96.69 120 ILE A C 1
ATOM 1002 O O . ILE A 1 120 ? 1.497 -7.190 -6.225 1.00 96.69 120 ILE A O 1
ATOM 1006 N N . PRO A 1 121 ? -0.650 -7.753 -5.895 1.00 97.31 121 PRO A N 1
ATOM 1007 C CA . PRO A 1 121 ? -1.127 -6.398 -6.132 1.00 97.31 121 PRO A CA 1
ATOM 1008 C C . PRO A 1 121 ? -0.791 -5.457 -4.975 1.00 97.31 121 PRO A C 1
ATOM 1010 O O . PRO A 1 121 ? -0.721 -5.865 -3.820 1.00 97.31 121 PRO A O 1
ATOM 1013 N N . VAL A 1 122 ? -0.660 -4.171 -5.299 1.00 98.12 122 VAL A N 1
ATOM 1014 C CA . VAL A 1 122 ? -0.599 -3.109 -4.292 1.00 98.12 122 VAL A CA 1
ATOM 1015 C C . VAL A 1 122 ? -2.016 -2.760 -3.848 1.00 98.12 122 VAL A C 1
ATOM 1017 O O . VAL A 1 122 ? -2.910 -2.520 -4.670 1.00 98.12 122 VAL A O 1
ATOM 1020 N N . GLU A 1 123 ? -2.210 -2.709 -2.541 1.00 98.12 123 GLU A N 1
ATOM 1021 C CA . GLU A 1 123 ? -3.456 -2.387 -1.869 1.00 98.12 123 GLU A CA 1
ATOM 1022 C C . GLU A 1 123 ? -3.452 -0.915 -1.454 1.00 98.12 123 GLU A C 1
ATOM 1024 O O . GLU A 1 123 ? -2.692 -0.481 -0.589 1.00 98.12 123 GLU A O 1
ATOM 1029 N N . GLY A 1 124 ? -4.326 -0.130 -2.084 1.00 97.12 124 GLY A N 1
ATOM 1030 C CA . GLY A 1 124 ? -4.562 1.247 -1.678 1.00 97.12 124 GLY A CA 1
ATOM 1031 C C . GLY A 1 124 ? -5.362 1.267 -0.382 1.00 97.12 124 GLY A C 1
ATOM 1032 O O . GLY A 1 124 ? -6.446 0.680 -0.325 1.00 97.12 124 GLY A O 1
ATOM 1033 N N . VAL A 1 125 ? -4.861 1.973 0.631 1.00 97.50 125 VAL A N 1
ATOM 1034 C CA . VAL A 1 125 ? -5.464 2.029 1.969 1.00 97.50 125 VAL A CA 1
ATOM 1035 C C . VAL A 1 125 ? -5.917 3.442 2.307 1.00 97.50 125 VAL A C 1
ATOM 1037 O O . VAL A 1 125 ? -5.178 4.402 2.126 1.00 97.50 125 VAL A O 1
ATOM 1040 N N . VAL A 1 126 ? -7.125 3.590 2.852 1.00 96.50 126 VAL A N 1
ATOM 1041 C CA . VAL A 1 126 ? -7.596 4.856 3.435 1.00 96.50 126 VAL A CA 1
ATOM 1042 C C . VAL A 1 126 ? -7.932 4.636 4.898 1.00 96.50 126 VAL A C 1
ATOM 1044 O O . VAL A 1 126 ? -8.929 3.993 5.231 1.00 96.50 126 VAL A O 1
ATOM 1047 N N . VAL A 1 127 ? -7.100 5.210 5.760 1.00 96.44 127 VAL A N 1
ATOM 1048 C CA . VAL A 1 127 ? -7.191 5.088 7.217 1.00 96.44 127 VAL A CA 1
ATOM 1049 C C . VAL A 1 127 ? -8.367 5.890 7.766 1.00 96.44 127 VAL A C 1
ATOM 1051 O O . VAL A 1 127 ? -8.595 7.037 7.366 1.00 96.44 127 VAL A O 1
ATOM 1054 N N . ARG A 1 128 ? -9.100 5.295 8.708 1.00 94.56 128 ARG A N 1
ATOM 1055 C CA . ARG A 1 128 ? -10.138 5.943 9.518 1.00 94.56 128 ARG A CA 1
ATOM 1056 C C . ARG A 1 128 ? -9.845 5.711 11.006 1.00 94.56 128 ARG A C 1
ATOM 1058 O O . ARG A 1 128 ? -8.780 5.224 11.376 1.00 94.56 128 ARG A O 1
ATOM 1065 N N . ALA A 1 129 ? -10.756 6.139 11.879 1.00 91.25 129 ALA A N 1
ATOM 1066 C CA . ALA A 1 129 ? -10.529 6.125 13.325 1.00 91.25 129 ALA A CA 1
ATOM 1067 C C . ALA A 1 129 ? -10.268 4.713 13.884 1.00 91.25 129 ALA A C 1
ATOM 1069 O O . ALA A 1 129 ? -9.363 4.539 14.696 1.00 91.25 129 ALA A O 1
ATOM 1070 N N . HIS A 1 130 ? -11.028 3.717 13.419 1.00 94.12 130 HIS A N 1
ATOM 1071 C CA . HIS A 1 130 ? -11.026 2.355 13.977 1.00 94.12 130 HIS A CA 1
ATOM 1072 C C . HIS A 1 130 ? -10.879 1.253 12.925 1.00 94.12 130 HIS A C 1
ATOM 1074 O O . HIS A 1 130 ? -10.786 0.078 13.258 1.00 94.12 130 HIS A O 1
ATOM 1080 N N . ASP A 1 131 ? -10.885 1.627 11.653 1.00 96.75 131 ASP A N 1
ATOM 1081 C CA . ASP A 1 131 ? -10.824 0.711 10.527 1.00 96.75 131 ASP A CA 1
ATOM 1082 C C . ASP A 1 131 ? -10.101 1.403 9.363 1.00 96.75 131 ASP A C 1
ATOM 1084 O O . ASP A 1 131 ? -9.703 2.573 9.443 1.00 96.75 131 ASP A O 1
ATOM 1088 N N . PHE A 1 132 ? -9.958 0.693 8.256 1.00 97.12 132 PHE A N 1
ATOM 1089 C CA . PHE A 1 132 ? -9.470 1.251 7.012 1.00 97.12 132 PHE A CA 1
ATOM 1090 C C . PHE A 1 132 ? -10.263 0.709 5.828 1.00 97.12 132 PHE A C 1
ATOM 1092 O O . PHE A 1 132 ? -10.804 -0.399 5.855 1.00 97.12 132 PHE A O 1
ATOM 1099 N N . LYS A 1 133 ? -10.358 1.519 4.771 1.00 96.75 133 LYS A N 1
ATOM 1100 C CA . LYS A 1 133 ? -10.818 1.043 3.466 1.00 96.75 133 LYS A CA 1
ATOM 1101 C C . LYS A 1 133 ? -9.638 0.501 2.687 1.00 96.75 133 LYS A C 1
ATOM 1103 O O . LYS A 1 133 ? -8.592 1.143 2.679 1.00 96.75 133 LYS A O 1
ATOM 1108 N N . VAL A 1 134 ? -9.844 -0.596 1.974 1.00 97.31 134 VAL A N 1
ATOM 1109 C CA . VAL A 1 134 ? -8.819 -1.217 1.143 1.00 97.31 134 VAL A CA 1
ATOM 1110 C C . VAL A 1 134 ? -9.377 -1.665 -0.202 1.00 97.31 134 VAL A C 1
ATOM 1112 O O . VAL A 1 134 ? -10.520 -2.123 -0.310 1.00 97.31 134 VAL A O 1
ATOM 1115 N N . ALA A 1 135 ? -8.569 -1.494 -1.243 1.00 97.12 135 ALA A N 1
ATOM 1116 C CA . ALA A 1 135 ? -8.793 -2.085 -2.552 1.00 97.12 135 ALA A CA 1
ATOM 1117 C C . ALA A 1 135 ? -7.451 -2.367 -3.235 1.00 97.12 135 ALA A C 1
ATOM 1119 O O . ALA A 1 135 ? -6.568 -1.509 -3.252 1.00 97.12 135 ALA A O 1
ATOM 1120 N N . ALA A 1 136 ? -7.328 -3.534 -3.858 1.00 96.50 136 ALA A N 1
ATOM 1121 C CA . ALA A 1 136 ? -6.226 -3.853 -4.751 1.00 96.50 136 ALA A CA 1
ATOM 1122 C C . ALA A 1 136 ? -6.331 -2.977 -6.002 1.00 96.50 136 ALA A C 1
ATOM 1124 O O . ALA A 1 136 ? -7.398 -2.893 -6.614 1.00 96.50 136 ALA A O 1
ATOM 1125 N N . ILE A 1 137 ? -5.248 -2.304 -6.380 1.00 94.75 137 ILE A N 1
ATOM 1126 C CA . ILE A 1 137 ? -5.255 -1.314 -7.458 1.00 94.75 137 ILE A CA 1
ATOM 1127 C C . ILE A 1 137 ? -4.598 -1.874 -8.715 1.00 94.75 137 ILE A C 1
ATOM 1129 O O . ILE A 1 137 ? -3.527 -2.472 -8.675 1.00 94.75 137 ILE A O 1
ATOM 1133 N N . GLY A 1 138 ? -5.224 -1.617 -9.865 1.00 88.31 138 GLY A N 1
ATOM 1134 C CA . GLY A 1 138 ? -4.665 -1.989 -11.164 1.00 88.31 138 GLY A CA 1
ATOM 1135 C C . GLY A 1 138 ? -4.952 -3.434 -11.569 1.00 88.31 138 GLY A C 1
ATOM 1136 O O . GLY A 1 138 ? -4.365 -3.918 -12.535 1.00 88.31 138 GLY A O 1
ATOM 1137 N N . VAL A 1 139 ? -5.878 -4.094 -10.874 1.00 91.12 139 VAL A N 1
ATOM 1138 C CA . VAL A 1 139 ? -6.354 -5.448 -11.177 1.00 91.12 139 VAL A CA 1
ATOM 1139 C C . VAL A 1 139 ? -7.525 -5.422 -12.166 1.00 91.12 139 VAL A C 1
ATOM 1141 O O . VAL A 1 139 ? -8.234 -4.424 -12.288 1.00 91.12 139 VAL A O 1
ATOM 1144 N N . SER A 1 140 ? -7.762 -6.529 -12.875 1.00 89.50 140 SER A N 1
ATOM 1145 C CA . SER A 1 140 ? -8.868 -6.636 -13.843 1.00 89.50 140 SER A CA 1
ATOM 1146 C C . SER A 1 140 ? -10.249 -6.650 -13.175 1.00 89.50 140 SER A C 1
ATOM 1148 O O . SER A 1 140 ? -11.190 -6.031 -13.668 1.00 89.50 140 SER A O 1
ATOM 1150 N N . LYS A 1 141 ? -10.378 -7.325 -12.027 1.00 91.00 141 LYS A N 1
ATOM 1151 C CA . LYS A 1 141 ? -11.582 -7.323 -11.183 1.00 91.00 141 LYS A CA 1
ATOM 1152 C C . LYS A 1 141 ? -11.455 -6.257 -10.098 1.00 91.00 141 LYS A C 1
ATOM 1154 O O . LYS A 1 141 ? -11.244 -6.551 -8.926 1.00 91.00 141 LYS A O 1
ATOM 1159 N N . GLN A 1 142 ? -11.542 -5.004 -10.523 1.00 92.12 142 GLN A N 1
ATOM 1160 C CA . GLN A 1 142 ? -11.400 -3.831 -9.663 1.00 92.12 142 GLN A CA 1
ATOM 1161 C C . GLN A 1 142 ? -12.691 -3.568 -8.864 1.00 92.12 142 GLN A C 1
ATOM 1163 O O . GLN A 1 142 ? -13.789 -3.609 -9.423 1.00 92.12 142 GLN A O 1
ATOM 1168 N N . LEU A 1 143 ? -12.559 -3.268 -7.566 1.00 93.19 143 LEU A N 1
ATOM 1169 C CA . LEU A 1 143 ? -13.652 -2.707 -6.756 1.00 93.19 143 LEU A CA 1
ATOM 1170 C C . LEU A 1 143 ? -13.963 -1.270 -7.206 1.00 93.19 143 LEU A C 1
ATOM 1172 O O . LEU A 1 143 ? -13.088 -0.571 -7.713 1.00 93.19 143 LEU A O 1
ATOM 1176 N N . ASP A 1 144 ? -15.192 -0.798 -7.006 1.00 93.12 144 ASP A N 1
ATOM 1177 C CA . ASP A 1 144 ? -15.581 0.574 -7.348 1.00 93.12 144 ASP A CA 1
ATOM 1178 C C . ASP A 1 144 ? -14.946 1.565 -6.368 1.00 93.12 144 ASP A C 1
ATOM 1180 O O . ASP A 1 144 ? -15.474 1.845 -5.297 1.00 93.12 144 ASP A O 1
ATOM 1184 N N . LEU A 1 145 ? -13.780 2.091 -6.735 1.00 91.75 145 LEU A N 1
ATOM 1185 C CA . LEU A 1 145 ? -12.963 2.951 -5.878 1.00 91.75 145 LEU A CA 1
ATOM 1186 C C . LEU A 1 145 ? -13.659 4.263 -5.477 1.00 91.75 145 LEU A C 1
ATOM 1188 O O . LEU A 1 145 ? -13.388 4.807 -4.406 1.00 91.75 145 LEU A O 1
ATOM 1192 N N . ASP A 1 146 ? -14.593 4.728 -6.309 1.00 90.25 146 ASP A N 1
ATOM 1193 C CA . ASP A 1 146 ? -15.420 5.922 -6.099 1.00 90.25 146 ASP A CA 1
ATOM 1194 C C . ASP A 1 146 ? -16.827 5.567 -5.583 1.00 90.25 146 ASP A C 1
ATOM 1196 O O . ASP A 1 146 ? -17.796 6.314 -5.776 1.00 90.25 146 ASP A O 1
ATOM 1200 N N . TRP A 1 147 ? -16.988 4.388 -4.976 1.00 92.56 147 TRP A N 1
ATOM 1201 C CA . TRP A 1 147 ? -18.289 3.942 -4.502 1.00 92.56 147 TRP A CA 1
ATOM 1202 C C . TRP A 1 147 ? -18.833 4.852 -3.397 1.00 92.56 147 TRP A C 1
ATOM 1204 O O . TRP A 1 147 ? -18.156 5.185 -2.421 1.00 92.56 147 TRP A O 1
ATOM 1214 N N . THR A 1 148 ? -20.114 5.198 -3.521 1.00 90.56 148 THR A N 1
ATOM 1215 C CA . THR A 1 148 ? -20.887 5.896 -2.491 1.00 90.56 148 THR A CA 1
ATOM 1216 C C . THR A 1 148 ? -22.309 5.345 -2.440 1.00 90.56 148 THR A C 1
ATOM 1218 O O . THR A 1 148 ? -22.852 4.915 -3.461 1.00 90.56 148 THR A O 1
ATOM 1221 N N . ALA A 1 149 ? -22.960 5.441 -1.277 1.00 90.94 149 ALA A N 1
ATOM 1222 C CA . ALA A 1 149 ? -24.364 5.055 -1.124 1.00 90.94 149 ALA A CA 1
ATOM 1223 C C . ALA A 1 149 ? -25.287 5.820 -2.094 1.00 90.94 149 ALA A C 1
ATOM 1225 O O . ALA A 1 149 ? -26.206 5.241 -2.669 1.00 90.94 149 ALA A O 1
ATOM 1226 N N . LYS A 1 150 ? -24.993 7.103 -2.361 1.00 91.88 150 LYS A N 1
ATOM 1227 C CA . LYS A 1 150 ? -25.720 7.918 -3.349 1.00 91.88 150 LYS A CA 1
ATOM 1228 C C . LYS A 1 150 ? -25.583 7.355 -4.769 1.00 91.88 150 LYS A C 1
ATOM 1230 O O . LYS A 1 150 ? -26.581 7.250 -5.479 1.00 91.88 150 LYS A O 1
ATOM 1235 N N . LYS A 1 151 ? -24.368 6.962 -5.178 1.00 91.12 151 LYS A N 1
ATOM 1236 C CA . LYS A 1 151 ? -24.109 6.333 -6.487 1.00 91.12 151 LYS A CA 1
ATOM 1237 C C . LYS A 1 151 ? -24.827 4.987 -6.599 1.00 91.12 151 LYS A C 1
ATOM 1239 O O . LYS A 1 151 ? -25.443 4.724 -7.628 1.00 91.12 151 LYS A O 1
ATOM 1244 N N . ALA A 1 152 ? -24.808 4.179 -5.539 1.00 91.00 152 ALA A N 1
ATOM 1245 C CA . ALA A 1 152 ? -25.528 2.909 -5.492 1.00 91.00 152 ALA A CA 1
ATOM 1246 C C . ALA A 1 152 ? -27.049 3.107 -5.631 1.00 91.00 152 ALA A C 1
ATOM 1248 O O . ALA A 1 152 ? -27.666 2.495 -6.501 1.00 91.00 152 ALA A O 1
ATOM 1249 N N . ALA A 1 153 ? -27.636 4.030 -4.863 1.00 91.62 153 ALA A N 1
ATOM 1250 C CA . ALA A 1 153 ? -29.062 4.352 -4.938 1.00 91.62 153 ALA A CA 1
ATOM 1251 C C . ALA A 1 153 ? -29.470 4.894 -6.319 1.00 91.62 153 ALA A C 1
ATOM 1253 O O . ALA A 1 153 ? -30.508 4.511 -6.854 1.00 91.62 153 ALA A O 1
ATOM 1254 N N . LYS A 1 154 ? -28.639 5.748 -6.934 1.00 92.75 154 LYS A N 1
ATOM 1255 C CA . LYS A 1 154 ? -28.867 6.245 -8.299 1.00 92.75 154 LYS A CA 1
ATOM 1256 C C . LYS A 1 154 ? -28.873 5.104 -9.321 1.00 92.75 154 LYS A C 1
ATOM 1258 O O . LYS A 1 154 ? -29.779 5.034 -10.140 1.00 92.75 154 LYS A O 1
ATOM 1263 N N . ARG A 1 155 ? -27.904 4.184 -9.252 1.00 92.88 155 ARG A N 1
ATOM 1264 C CA . ARG A 1 155 ? -27.845 3.017 -10.151 1.00 92.88 155 ARG A CA 1
ATOM 1265 C C . ARG A 1 155 ? -29.058 2.105 -9.999 1.00 92.88 155 ARG A C 1
ATOM 1267 O O . ARG A 1 155 ? -29.570 1.642 -11.011 1.00 92.88 155 ARG A O 1
ATOM 1274 N N . ALA A 1 156 ? -29.521 1.893 -8.766 1.00 91.88 156 ALA A N 1
ATOM 1275 C CA . ALA A 1 156 ? -3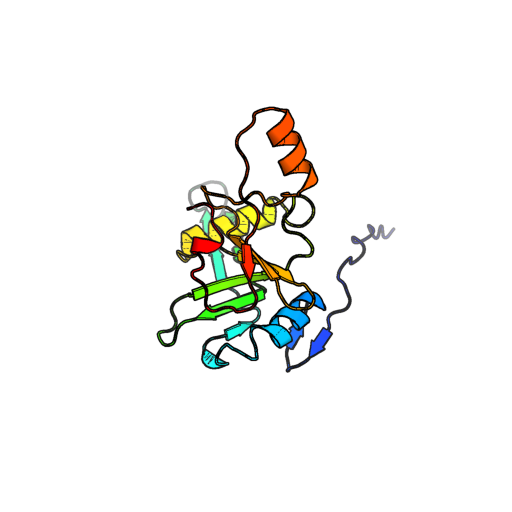0.727 1.117 -8.496 1.00 91.88 156 ALA A CA 1
ATOM 1276 C C . ALA A 1 156 ? -31.964 1.750 -9.155 1.00 91.88 156 ALA A C 1
ATOM 1278 O O . ALA A 1 156 ? -32.711 1.050 -9.828 1.00 91.88 156 ALA A O 1
ATOM 1279 N N . LYS A 1 157 ? -32.126 3.081 -9.062 1.00 94.00 157 LYS A N 1
ATOM 1280 C CA . LYS A 1 157 ? -33.196 3.816 -9.768 1.00 94.00 157 LYS A CA 1
ATOM 1281 C C . LYS A 1 157 ? -33.110 3.692 -11.294 1.00 94.00 157 LYS A C 1
ATOM 1283 O O . LYS A 1 157 ? -34.129 3.742 -11.967 1.00 94.00 157 LYS A O 1
ATOM 1288 N N . GLU A 1 158 ? -31.905 3.535 -11.835 1.00 94.81 158 GLU A N 1
ATOM 1289 C CA . GLU A 1 158 ? -31.647 3.364 -13.271 1.00 94.81 158 GLU A CA 1
ATOM 1290 C C . GLU A 1 158 ? -31.677 1.887 -13.727 1.00 94.81 158 GLU A C 1
ATOM 1292 O O . GLU A 1 158 ? -31.257 1.600 -14.847 1.00 94.81 158 GLU A O 1
ATOM 1297 N N . ASN A 1 159 ? -32.106 0.937 -12.880 1.00 92.94 159 ASN A N 1
ATOM 1298 C CA . ASN A 1 159 ? -32.064 -0.513 -13.144 1.00 92.94 159 ASN A CA 1
ATOM 1299 C C . ASN A 1 159 ? -30.675 -1.038 -13.573 1.00 92.94 159 ASN A C 1
ATOM 1301 O O . ASN A 1 159 ? -30.545 -2.022 -14.303 1.00 92.94 159 ASN A O 1
ATOM 1305 N N . LYS A 1 160 ? -29.597 -0.395 -13.107 1.00 91.38 160 LYS A N 1
ATOM 1306 C CA . LYS A 1 160 ? -28.214 -0.810 -13.381 1.00 91.38 160 LYS A CA 1
ATOM 1307 C C . LYS A 1 160 ? -27.706 -1.744 -12.290 1.00 91.38 160 LYS A C 1
ATOM 1309 O O . LYS A 1 160 ? -27.931 -1.509 -11.105 1.00 91.38 160 LYS A O 1
ATOM 1314 N N . LYS A 1 161 ? -26.908 -2.744 -12.685 1.00 87.62 161 LYS A N 1
ATOM 1315 C CA . LYS A 1 161 ? -26.246 -3.667 -11.745 1.00 87.62 161 LYS A CA 1
ATOM 1316 C C . LYS A 1 161 ? -25.467 -2.899 -10.662 1.00 87.62 161 LYS A C 1
ATOM 1318 O O . LYS A 1 161 ? -24.779 -1.922 -11.006 1.00 87.62 161 LYS A O 1
ATOM 1323 N N . PRO A 1 162 ? -25.536 -3.319 -9.386 1.00 87.69 162 PRO A N 1
ATOM 1324 C CA . PRO A 1 162 ? -24.769 -2.698 -8.316 1.00 87.69 162 PRO A CA 1
ATOM 1325 C C . PRO A 1 162 ? -23.269 -2.895 -8.548 1.00 87.69 162 PRO A C 1
ATOM 1327 O O . PRO A 1 162 ? -22.834 -3.879 -9.144 1.00 87.69 162 PRO A O 1
ATOM 1330 N N . THR A 1 163 ? -22.479 -1.928 -8.095 1.00 91.62 163 THR A N 1
ATOM 1331 C CA . THR A 1 163 ? -21.019 -2.028 -8.051 1.00 91.62 163 THR A CA 1
ATOM 1332 C C . THR A 1 163 ? -20.572 -2.366 -6.634 1.00 91.62 163 THR A C 1
ATOM 1334 O O . THR A 1 163 ? -21.251 -2.016 -5.664 1.00 91.62 163 THR A O 1
ATOM 1337 N N . VAL A 1 164 ? -19.440 -3.058 -6.510 1.00 92.25 164 VAL A N 1
ATOM 1338 C CA . VAL A 1 164 ? -18.932 -3.530 -5.216 1.00 92.25 164 VAL A CA 1
ATOM 1339 C C . VAL A 1 164 ? -17.990 -2.477 -4.618 1.00 92.25 164 VAL A C 1
ATOM 1341 O O . VAL A 1 164 ? -17.055 -2.069 -5.309 1.00 92.25 164 VAL A O 1
ATOM 1344 N N . PRO A 1 165 ? -18.227 -1.999 -3.380 1.00 94.19 165 PRO A N 1
ATOM 1345 C CA . PRO A 1 165 ? -17.382 -0.993 -2.736 1.00 94.19 165 PRO A CA 1
ATOM 1346 C C . PRO A 1 165 ? -16.000 -1.535 -2.344 1.00 94.19 165 PRO A C 1
ATOM 1348 O O . PRO A 1 165 ? -15.838 -2.749 -2.219 1.00 94.19 165 PRO A O 1
ATOM 1351 N N . PRO A 1 166 ? -15.030 -0.649 -2.040 1.00 95.44 166 PRO A N 1
ATOM 1352 C CA . PRO A 1 166 ? -13.806 -1.025 -1.341 1.00 95.44 166 PRO A CA 1
ATOM 1353 C C . PRO A 1 166 ? -14.136 -1.738 -0.028 1.00 95.44 166 PRO A C 1
ATOM 1355 O O . PRO A 1 166 ? -15.116 -1.387 0.643 1.00 95.44 166 PRO A O 1
ATOM 1358 N N . ARG A 1 167 ? -13.320 -2.719 0.357 1.00 96.12 167 ARG A N 1
ATOM 1359 C CA . ARG A 1 167 ? -13.537 -3.451 1.607 1.00 96.12 167 ARG A CA 1
ATOM 1360 C C . ARG A 1 167 ? -13.192 -2.578 2.797 1.00 96.12 167 ARG A C 1
ATOM 1362 O O . ARG A 1 167 ? -12.334 -1.708 2.711 1.00 96.12 167 ARG A O 1
ATOM 1369 N N . VAL A 1 168 ? -13.878 -2.824 3.904 1.00 96.31 168 VAL A N 1
ATOM 1370 C CA . VAL A 1 168 ? -13.580 -2.220 5.200 1.00 96.31 168 VAL A CA 1
ATOM 1371 C C . VAL A 1 168 ? -12.978 -3.300 6.079 1.00 96.31 168 VAL A C 1
ATOM 1373 O O . VAL A 1 168 ? -13.552 -4.384 6.175 1.00 96.31 168 VAL A O 1
ATOM 1376 N N . LYS A 1 169 ? -11.828 -3.009 6.682 1.00 96.69 169 LYS A N 1
ATOM 1377 C CA . LYS A 1 169 ? -11.066 -3.941 7.511 1.00 96.69 169 LYS A CA 1
ATOM 1378 C C . LYS A 1 169 ? -10.606 -3.262 8.795 1.00 96.69 169 LYS A C 1
ATOM 1380 O O . LYS A 1 169 ? -10.335 -2.063 8.799 1.00 96.69 169 LYS A O 1
ATOM 1385 N N . SER A 1 170 ? -10.546 -4.028 9.877 1.00 94.19 170 SER A N 1
ATOM 1386 C CA . SER A 1 170 ? -10.055 -3.602 11.198 1.00 94.19 170 SER A CA 1
ATOM 1387 C C . SER A 1 170 ? -8.735 -4.273 11.581 1.00 94.19 170 SER A C 1
ATOM 1389 O O . SER A 1 170 ? -8.064 -3.839 12.512 1.00 94.19 170 SER A O 1
ATOM 1391 N N . ASP A 1 171 ? -8.362 -5.322 10.860 1.00 93.31 171 ASP A N 1
ATOM 1392 C CA . ASP A 1 171 ? -7.148 -6.103 11.038 1.00 93.31 171 ASP A CA 1
ATOM 1393 C C . ASP A 1 171 ? -6.475 -6.335 9.682 1.00 93.31 171 ASP A C 1
ATOM 1395 O O . ASP A 1 171 ? -7.074 -6.123 8.622 1.00 93.31 171 ASP A O 1
ATOM 1399 N N . VAL A 1 172 ? -5.204 -6.721 9.733 1.00 93.69 172 VAL A N 1
ATOM 1400 C CA . VAL A 1 172 ? -4.361 -6.906 8.544 1.00 93.69 172 VAL A CA 1
ATOM 1401 C C . VAL A 1 172 ? -4.238 -8.370 8.126 1.00 93.69 172 VAL A C 1
ATOM 1403 O O . VAL A 1 172 ? -3.464 -8.663 7.225 1.00 93.69 172 VAL A O 1
ATOM 1406 N N . TRP A 1 173 ? -4.992 -9.281 8.750 1.00 95.00 173 TRP A N 1
ATOM 1407 C CA . TRP A 1 173 ? -4.907 -10.730 8.534 1.00 95.00 173 TRP A CA 1
ATOM 1408 C C . TRP A 1 173 ? -6.038 -11.257 7.647 1.00 95.00 173 TRP A C 1
ATOM 1410 O O . TRP A 1 173 ? -6.569 -12.348 7.855 1.00 95.00 173 TRP A O 1
ATOM 1420 N N . TYR A 1 174 ? -6.413 -10.477 6.639 1.00 94.69 174 TYR A N 1
ATOM 1421 C CA . TYR A 1 174 ? -7.391 -10.876 5.632 1.00 94.69 174 TYR A CA 1
ATOM 1422 C C . TYR A 1 174 ? -6.690 -11.381 4.374 1.00 94.69 174 TYR A C 1
ATOM 1424 O O . TYR A 1 174 ? -5.517 -11.115 4.140 1.00 94.69 174 TYR A O 1
ATOM 1432 N N . ASN A 1 175 ? -7.409 -12.093 3.511 1.00 94.81 175 ASN A N 1
ATOM 1433 C CA . ASN A 1 175 ? -6.834 -12.476 2.231 1.00 94.81 175 ASN A CA 1
ATOM 1434 C C . ASN A 1 175 ? -6.842 -11.260 1.294 1.00 94.81 175 ASN A C 1
ATOM 1436 O O . ASN A 1 175 ? -7.917 -10.736 1.004 1.00 94.81 175 ASN A O 1
ATOM 1440 N N . TRP A 1 176 ? -5.688 -10.835 0.763 1.00 93.19 176 TRP A N 1
ATOM 1441 C CA . TRP A 1 176 ? -5.606 -9.688 -0.161 1.00 93.19 176 TRP A CA 1
ATOM 1442 C C . TRP A 1 176 ? -6.569 -9.809 -1.356 1.00 93.19 176 TRP A C 1
ATOM 1444 O O . TRP A 1 176 ? -7.032 -8.806 -1.902 1.00 93.19 176 TRP A O 1
ATOM 1454 N N . LYS A 1 177 ? -6.950 -11.035 -1.758 1.00 93.94 177 LYS A N 1
ATOM 1455 C CA . LYS A 1 177 ? -7.957 -11.264 -2.808 1.00 93.94 177 LYS A CA 1
ATOM 1456 C C . LYS A 1 177 ? -9.306 -10.641 -2.465 1.00 93.94 177 LYS A C 1
ATOM 1458 O O . LYS A 1 177 ? -10.020 -10.222 -3.369 1.00 93.94 177 LYS A O 1
ATOM 1463 N N . GLU A 1 178 ? -9.651 -10.505 -1.191 1.00 93.81 178 GLU A N 1
ATOM 1464 C CA . GLU A 1 178 ? -10.880 -9.839 -0.760 1.00 93.81 178 GLU A CA 1
ATOM 1465 C C . GLU A 1 178 ? -10.901 -8.350 -1.125 1.00 93.81 178 GLU A C 1
ATOM 1467 O O . GLU A 1 178 ? -11.978 -7.786 -1.334 1.00 93.81 178 GLU A O 1
ATOM 1472 N N . ALA A 1 179 ? -9.727 -7.717 -1.257 1.00 93.38 179 ALA A N 1
ATOM 1473 C CA . ALA A 1 179 ? -9.577 -6.348 -1.746 1.00 93.38 179 ALA A CA 1
ATOM 1474 C C . ALA A 1 179 ? -9.789 -6.231 -3.271 1.00 93.38 179 ALA A C 1
ATOM 1476 O O . ALA A 1 179 ? -9.666 -5.145 -3.842 1.00 93.38 179 ALA A O 1
ATOM 1477 N N . THR A 1 180 ? -10.133 -7.332 -3.940 1.00 93.19 180 THR A N 1
ATOM 1478 C CA . THR A 1 180 ? -10.543 -7.386 -5.344 1.00 93.19 180 THR A CA 1
ATOM 1479 C C . THR A 1 180 ? -12.042 -7.694 -5.462 1.00 93.19 180 THR A C 1
ATOM 1481 O O . THR A 1 180 ? -12.736 -7.927 -4.473 1.00 93.19 180 THR A O 1
ATOM 1484 N N . ASN A 1 181 ? -12.556 -7.680 -6.690 1.00 89.25 181 ASN A N 1
ATOM 1485 C CA . ASN A 1 181 ? -13.918 -8.096 -7.023 1.00 89.25 181 ASN A CA 1
ATOM 1486 C C . ASN A 1 181 ? -13.978 -9.544 -7.565 1.00 89.25 181 ASN A 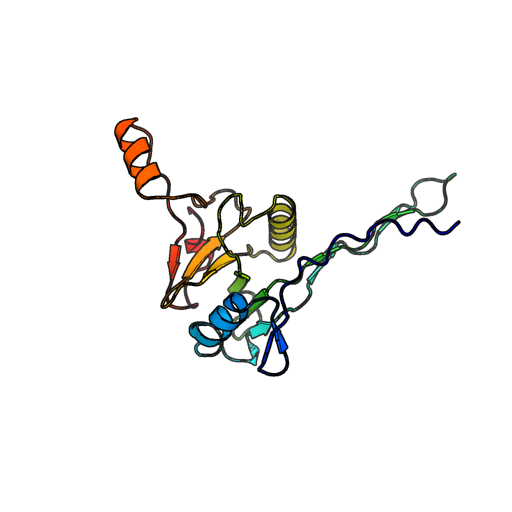C 1
ATOM 1488 O O . ASN A 1 181 ? -14.745 -9.810 -8.496 1.00 89.25 181 ASN A O 1
ATOM 1492 N N . TYR A 1 182 ? -13.097 -10.425 -7.078 1.00 80.56 182 TYR A N 1
ATOM 1493 C CA . TYR A 1 182 ? -13.177 -11.875 -7.296 1.00 80.56 182 TYR A CA 1
ATOM 1494 C C . TYR A 1 182 ? -14.051 -12.551 -6.238 1.00 80.56 182 TYR A C 1
ATOM 1496 O O . TYR A 1 182 ? -14.159 -12.002 -5.117 1.00 80.56 182 TYR A O 1
#

Organism: NCBI:txid1114972

Secondary structure (DSSP, 8-state):
-----------PPPPEEETTEEES-HHHHHHIIIIIHHHS-GGGEEES--EEEE--EEE---SSSPPEEEPPEEE--SEEEE-TTS-EEEEEEE-S-SSTTTS-HHHHHHHHHHHHHHSS--EEEEE-SS-EEEEESS-SS---TT--HHHHHHHHHTTPPPPPPPEEESSS-S-GGGGTT-

Radius of gyration: 19.81 Å; chains: 1; bounding box: 60×56×53 Å

Sequence (182 aa):
MNMNSPTALNKRGKKIHKWGQDWDSQKELDFYERFLMKQVKPDNLLIHHSYPLCDLYQVTNDPVMGPIKIRSWKYTPDFVVLDDFKHFLHVYDVKNSLGVYGLSEANKLTFKMFARKYGIPVEGVVVRAHDFKVAAIGVSKQLDLDWTAKKAAKRAKENKKPTVPPRVKSDVWYNWKEATNY